Protein AF-A0A6B3FX25-F1 (afdb_monomer)

Sequence (91 aa):
MSEDTRTNEAGHLKTVVQVDDVEAQEVVPGIVRRRLPATAYARGWLIDFAAGTEWPEVDEHATEERYFVLSGEVIDGGERHGPGAYVVFAP

Secondary structure (DSSP, 8-state):
------------S-----GGGSPEEEEETTEEEEEPP--SS---EEEEE-TT---SS----SS-EEEE--SS-EEETTEEE-TT-EEEE--

Mean predicted aligned error: 7.28 Å

pLDDT: mean 88.77, std 16.43, range [39.22, 98.56]

Radius of gyration: 18.34 Å; Cα contacts (8 Å, |Δi|>4): 105; chains: 1; bounding box: 55×46×29 Å

Foldseek 3Di:
DDPDPPPPPPPPPDDDDDQVPFDWDDPDVQKTWGWDDDDPVDTDIDIGHDPPDDDPDDDDDPAKDKDAACADWDADPNDIDGHGDIDIDHD

Solvent-accessible surface area (backbone atoms only — not comparable to full-atom values): 6263 Å² total; per-residue (Å²): 136,85,84,73,87,77,71,82,77,73,68,76,89,70,84,86,79,62,73,90,77,43,71,71,41,75,78,50,94,57,30,36,38,24,75,49,87,63,60,101,87,50,72,53,67,53,72,49,69,40,92,91,62,73,80,94,63,90,88,84,61,92,49,68,45,73,53,67,35,83,64,70,72,49,76,56,99,87,44,81,40,43,56,77,38,74,50,75,45,78,94

Nearest PDB structures (foldseek):
  5z38-assembly1_H  TM=5.461E-01  e=4.496E+00  Escherichia coli O127:H6 str. E2348/69
  5dmb-assembly1_D  TM=5.456E-01  e=6.049E+00  Geobacillus thermodenitrificans
  1vpz-assembly1_B  TM=5.301E-01  e=6.811E+00  Pseudomonas aeruginosa
  2bti-assembly1_A  TM=5.567E-01  e=9.162E+00  Yersinia enterocolitica

Structure (mmCIF, N/CA/C/O backbone):
data_AF-A0A6B3FX25-F1
#
_entry.id   AF-A0A6B3FX25-F1
#
loop_
_atom_site.group_PDB
_atom_site.id
_atom_site.type_symbol
_atom_site.label_atom_id
_atom_site.label_alt_id
_atom_site.label_comp_id
_atom_site.label_asym_id
_atom_site.label_entity_id
_atom_site.label_seq_id
_atom_site.pdbx_PDB_ins_code
_atom_site.Cartn_x
_atom_site.Cartn_y
_atom_site.Cartn_z
_atom_site.occupancy
_atom_site.B_iso_or_equiv
_atom_site.auth_seq_id
_atom_site.auth_comp_id
_atom_site.auth_asym_id
_atom_site.auth_atom_id
_atom_site.pdbx_PDB_model_num
ATOM 1 N N . MET A 1 1 ? 43.054 -30.961 -12.826 1.00 39.22 1 MET A N 1
ATOM 2 C CA . MET A 1 1 ? 42.185 -30.078 -13.624 1.00 39.22 1 MET A CA 1
ATOM 3 C C . MET A 1 1 ? 40.814 -30.158 -12.986 1.00 39.22 1 MET A C 1
ATOM 5 O O . MET A 1 1 ? 40.132 -31.154 -13.173 1.00 39.22 1 MET A O 1
ATOM 9 N N . SER A 1 2 ? 40.521 -29.215 -12.093 1.00 45.66 2 SER A N 1
ATOM 10 C CA . SER A 1 2 ? 39.221 -29.097 -11.433 1.00 45.66 2 SER A CA 1
ATOM 11 C C . SER A 1 2 ? 38.246 -28.439 -12.403 1.00 45.66 2 SER A C 1
ATOM 13 O O . SER A 1 2 ? 38.516 -27.331 -12.852 1.00 4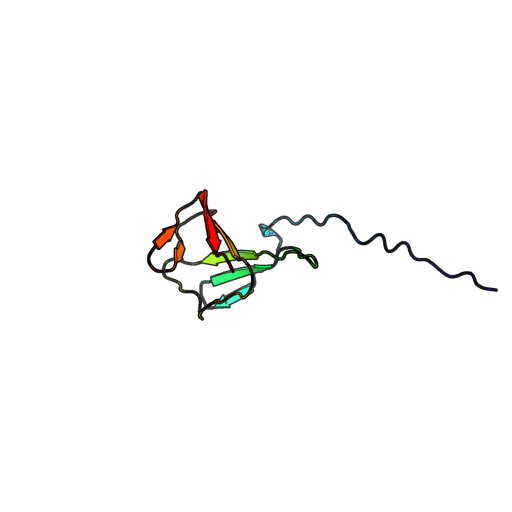5.66 2 SER A O 1
ATOM 15 N N . GLU A 1 3 ? 37.142 -29.109 -12.708 1.00 44.16 3 GLU A N 1
ATOM 16 C CA . GLU A 1 3 ? 35.917 -28.481 -13.211 1.00 44.16 3 GLU A CA 1
ATOM 17 C C . GLU A 1 3 ? 34.937 -28.551 -12.038 1.00 44.16 3 GLU A C 1
ATOM 19 O O . GLU A 1 3 ? 34.405 -29.603 -11.701 1.00 44.16 3 GLU A O 1
A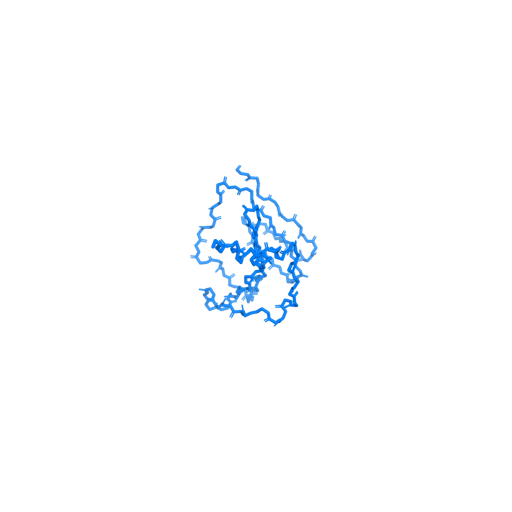TOM 24 N N . ASP A 1 4 ? 35.062 -27.603 -11.121 1.00 42.69 4 ASP A N 1
ATOM 25 C CA . ASP A 1 4 ? 34.305 -26.353 -11.127 1.00 42.69 4 ASP A CA 1
ATOM 26 C C . ASP A 1 4 ? 32.829 -26.620 -10.826 1.00 42.69 4 ASP A C 1
ATOM 28 O O . ASP A 1 4 ? 32.003 -26.966 -11.673 1.00 42.69 4 ASP A O 1
ATOM 32 N N . THR A 1 5 ? 32.565 -26.508 -9.530 1.00 47.25 5 THR A N 1
ATOM 33 C CA . THR A 1 5 ? 31.280 -26.497 -8.859 1.00 47.25 5 THR A CA 1
ATOM 34 C C . THR A 1 5 ? 30.389 -25.424 -9.483 1.00 47.25 5 THR A C 1
ATOM 36 O O . THR A 1 5 ? 30.260 -24.321 -8.959 1.00 47.25 5 THR A O 1
ATOM 39 N N . ARG A 1 6 ? 29.712 -25.736 -10.593 1.00 47.31 6 ARG A N 1
ATOM 40 C CA . ARG A 1 6 ? 28.539 -24.965 -11.016 1.00 47.31 6 ARG A CA 1
ATOM 41 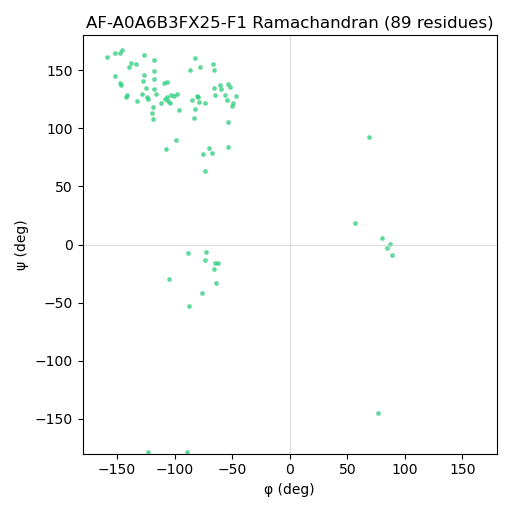C C . ARG A 1 6 ? 27.373 -25.347 -10.115 1.00 47.31 6 ARG A C 1
ATOM 43 O O . ARG A 1 6 ? 26.518 -26.162 -10.457 1.00 47.31 6 ARG A O 1
ATOM 50 N N . THR A 1 7 ? 27.399 -24.778 -8.914 1.00 44.34 7 THR A N 1
ATOM 51 C CA . THR A 1 7 ? 26.255 -24.696 -8.015 1.00 44.34 7 THR A CA 1
ATOM 52 C C . THR A 1 7 ? 25.083 -24.161 -8.824 1.00 44.34 7 THR A C 1
ATOM 54 O O . THR A 1 7 ? 25.165 -23.113 -9.459 1.00 44.34 7 THR A O 1
ATOM 57 N N . ASN A 1 8 ? 24.019 -24.946 -8.853 1.00 44.25 8 ASN A N 1
ATOM 58 C CA . ASN A 1 8 ? 22.782 -24.673 -9.552 1.00 44.25 8 ASN A CA 1
ATOM 59 C C . ASN A 1 8 ? 22.071 -23.475 -8.884 1.00 44.25 8 ASN A C 1
ATOM 61 O O . ASN A 1 8 ? 21.148 -23.668 -8.098 1.00 44.25 8 ASN A O 1
ATOM 65 N N . GLU A 1 9 ? 22.510 -22.239 -9.155 1.00 49.00 9 GLU A N 1
ATOM 66 C CA . GLU A 1 9 ? 21.745 -21.013 -8.881 1.00 49.00 9 GLU A CA 1
ATOM 67 C C . GLU A 1 9 ? 20.598 -20.892 -9.894 1.00 49.00 9 GLU A C 1
ATOM 69 O O . GLU A 1 9 ? 20.511 -19.962 -10.695 1.00 49.00 9 GLU A O 1
ATOM 74 N N . ALA A 1 10 ? 19.674 -21.848 -9.871 1.00 50.47 10 ALA A N 1
ATOM 75 C CA . ALA A 1 10 ? 18.341 -21.583 -10.377 1.00 50.47 10 ALA A CA 1
ATOM 76 C C . ALA A 1 10 ? 17.689 -20.614 -9.379 1.00 50.47 10 ALA A C 1
ATOM 78 O O . ALA A 1 10 ? 17.022 -21.035 -8.432 1.00 50.47 10 ALA A O 1
ATOM 79 N N . GLY A 1 11 ? 17.969 -19.315 -9.538 1.00 58.56 11 GLY A N 1
ATOM 80 C CA . GLY A 1 11 ? 17.319 -18.250 -8.781 1.00 58.56 11 GLY A CA 1
ATOM 81 C C . GLY A 1 11 ? 15.815 -18.501 -8.782 1.00 58.56 11 GLY A C 1
ATOM 82 O O . GLY A 1 11 ? 15.238 -18.780 -9.834 1.00 58.56 11 GLY A O 1
ATOM 83 N N . HIS A 1 12 ? 15.201 -18.505 -7.600 1.00 65.12 12 HIS A N 1
ATOM 84 C CA . HIS A 1 12 ? 13.788 -18.837 -7.444 1.00 65.12 12 HIS A CA 1
ATOM 85 C C . HIS A 1 12 ? 12.946 -17.960 -8.381 1.00 65.12 12 HIS A C 1
ATOM 87 O O . HIS A 1 12 ? 12.746 -16.777 -8.126 1.00 65.12 12 HIS A O 1
ATOM 93 N N . LEU A 1 13 ? 12.438 -18.549 -9.470 1.00 83.06 13 LEU A N 1
ATOM 94 C CA . LEU A 1 13 ? 11.603 -17.850 -10.458 1.00 83.06 13 LEU A CA 1
ATOM 95 C C . LEU A 1 13 ? 10.265 -17.386 -9.861 1.00 83.06 13 LEU A C 1
ATOM 97 O O . LEU A 1 13 ? 9.565 -16.570 -10.455 1.00 83.06 13 LEU A O 1
ATOM 101 N N . LYS A 1 14 ? 9.894 -17.932 -8.699 1.00 88.94 14 LYS A N 1
ATOM 102 C CA . LYS A 1 14 ? 8.663 -17.626 -7.983 1.00 88.94 14 LYS A CA 1
ATOM 103 C C . LYS A 1 14 ? 8.929 -17.580 -6.485 1.00 88.94 14 LYS A C 1
ATOM 105 O O . LYS A 1 14 ? 9.405 -18.556 -5.910 1.00 88.94 14 LYS A O 1
ATOM 110 N N . THR A 1 15 ? 8.502 -16.486 -5.869 1.00 93.38 15 THR A N 1
ATOM 111 C CA . THR A 1 15 ? 8.452 -16.317 -4.415 1.00 93.38 15 THR A CA 1
ATOM 112 C C . THR A 1 15 ? 7.000 -16.111 -4.009 1.00 93.38 15 THR A C 1
ATOM 114 O O . THR A 1 15 ? 6.280 -15.346 -4.647 1.00 93.38 15 THR A O 1
ATOM 117 N N . VAL A 1 16 ? 6.556 -16.814 -2.968 1.00 94.56 16 VAL A N 1
ATOM 118 C CA . VAL A 1 16 ? 5.222 -16.656 -2.378 1.00 94.56 16 VAL A CA 1
ATOM 119 C C . VAL A 1 16 ? 5.402 -16.373 -0.897 1.00 94.56 16 VAL A C 1
ATOM 121 O O . VAL A 1 16 ? 6.186 -17.051 -0.239 1.00 94.56 16 VAL A O 1
ATOM 124 N N . VAL A 1 17 ? 4.663 -15.394 -0.388 1.00 95.75 17 VAL A N 1
ATOM 125 C CA . VAL A 1 17 ? 4.581 -15.075 1.039 1.00 95.75 17 VAL A CA 1
ATOM 126 C C . VAL A 1 17 ? 3.110 -15.053 1.447 1.00 95.75 17 VAL A C 1
ATOM 128 O O . VAL A 1 17 ? 2.261 -14.667 0.642 1.00 95.75 17 VAL A O 1
ATOM 131 N N . GLN A 1 18 ? 2.798 -15.475 2.672 1.00 96.88 18 GLN A N 1
ATOM 132 C CA . GLN A 1 18 ? 1.553 -15.059 3.318 1.00 96.88 18 GLN A CA 1
ATOM 133 C C . GLN A 1 18 ? 1.794 -13.655 3.862 1.00 96.88 18 GLN A C 1
ATOM 135 O O . GLN A 1 18 ? 2.797 -13.426 4.532 1.00 96.88 18 GLN A O 1
ATOM 140 N N . VAL A 1 19 ? 0.931 -12.699 3.526 1.00 94.75 19 VAL A N 1
ATOM 141 C CA . VAL A 1 19 ? 1.196 -11.287 3.846 1.00 94.75 19 VAL A CA 1
ATOM 142 C C . VAL A 1 19 ? 1.234 -11.046 5.354 1.00 94.75 19 VAL A C 1
ATOM 144 O O . VAL A 1 19 ? 2.052 -10.255 5.813 1.00 94.75 19 VAL A O 1
ATOM 147 N N . ASP A 1 20 ? 0.428 -11.782 6.116 1.00 95.25 20 ASP A N 1
ATOM 148 C CA . ASP A 1 20 ? 0.404 -11.698 7.579 1.00 95.25 20 ASP A CA 1
ATOM 149 C C . ASP A 1 20 ? 1.712 -12.180 8.231 1.00 95.25 20 ASP A C 1
ATOM 151 O O . ASP A 1 20 ? 2.028 -11.758 9.342 1.00 95.25 20 ASP A O 1
ATOM 155 N N . ASP A 1 21 ? 2.508 -12.987 7.520 1.00 97.19 21 ASP A N 1
ATOM 156 C CA . ASP A 1 21 ? 3.818 -13.467 7.976 1.00 97.19 21 ASP A CA 1
ATOM 157 C C . ASP A 1 21 ? 4.967 -12.510 7.596 1.00 97.19 21 ASP A C 1
ATOM 159 O O . ASP A 1 21 ? 6.112 -12.713 8.006 1.00 97.19 21 ASP A O 1
ATOM 163 N N . VAL A 1 22 ? 4.703 -11.470 6.792 1.00 97.62 22 VAL A N 1
ATOM 164 C CA . VAL A 1 22 ? 5.712 -10.465 6.430 1.00 97.62 22 VAL A CA 1
ATOM 165 C C . VAL A 1 22 ? 5.849 -9.456 7.566 1.00 97.62 22 VAL A C 1
ATOM 167 O O . VAL A 1 22 ? 4.866 -8.850 7.994 1.00 97.62 22 VAL A O 1
ATOM 170 N N . GLU A 1 23 ? 7.086 -9.233 8.015 1.00 97.06 23 GLU A N 1
ATOM 171 C CA . GLU A 1 23 ? 7.390 -8.273 9.075 1.00 97.06 23 GLU A CA 1
ATOM 172 C C . GLU A 1 23 ? 6.838 -6.877 8.741 1.00 97.06 23 GLU A C 1
ATOM 174 O O . GLU A 1 23 ? 7.123 -6.294 7.688 1.00 97.06 23 GLU A O 1
ATOM 179 N N . ALA A 1 24 ? 6.023 -6.352 9.656 1.00 97.75 24 ALA A N 1
ATOM 180 C CA . ALA A 1 24 ? 5.484 -5.006 9.576 1.00 97.75 24 ALA A CA 1
ATOM 181 C C . ALA A 1 24 ? 6.488 -4.016 10.168 1.00 97.75 24 ALA A C 1
ATOM 183 O O . ALA A 1 24 ? 6.887 -4.136 11.325 1.00 97.75 24 ALA A O 1
ATOM 184 N N . GLN A 1 25 ? 6.863 -3.016 9.378 1.00 98.12 25 GLN A N 1
ATOM 185 C CA . GLN A 1 25 ? 7.725 -1.926 9.810 1.00 98.12 25 GLN A CA 1
ATOM 186 C C . GLN A 1 25 ? 6.895 -0.654 9.976 1.00 98.12 25 GLN A C 1
ATOM 188 O O . GLN A 1 25 ? 6.213 -0.237 9.039 1.00 98.12 25 GLN A O 1
ATOM 193 N N . GLU A 1 26 ? 6.975 -0.021 11.145 1.00 97.69 26 GLU A N 1
ATOM 194 C CA . GLU A 1 26 ? 6.399 1.310 11.345 1.00 97.69 26 GLU A CA 1
ATOM 195 C C . GLU A 1 26 ? 7.137 2.331 10.464 1.00 97.69 26 GLU A C 1
ATOM 197 O O . GLU A 1 26 ? 8.370 2.379 10.447 1.00 97.69 26 GLU A O 1
ATOM 202 N N . VAL A 1 27 ? 6.377 3.108 9.689 1.00 97.38 27 VAL A N 1
ATOM 203 C CA . VAL A 1 27 ? 6.891 4.236 8.896 1.00 97.38 27 VAL A CA 1
ATOM 204 C C . VAL A 1 27 ? 6.894 5.485 9.773 1.00 97.38 27 VAL A C 1
ATOM 206 O O . VAL A 1 27 ? 7.926 6.126 9.951 1.00 97.38 27 VAL A O 1
ATOM 209 N N . VAL A 1 28 ? 5.733 5.768 10.359 1.00 97.25 28 VAL A N 1
ATOM 210 C CA . VAL A 1 28 ? 5.462 6.771 11.394 1.00 97.25 28 VAL A CA 1
ATOM 211 C C . VAL A 1 28 ? 4.342 6.234 12.292 1.00 97.25 28 VAL A C 1
ATOM 213 O O . VAL A 1 28 ? 3.663 5.288 11.880 1.00 97.25 28 VAL A O 1
ATOM 216 N N . PRO A 1 29 ? 4.106 6.800 13.492 1.00 97.94 29 PRO A N 1
ATOM 217 C CA . PRO A 1 29 ? 3.061 6.310 14.387 1.00 97.94 29 PRO A CA 1
ATOM 218 C C . PRO A 1 29 ? 1.706 6.148 13.685 1.00 97.94 29 PRO A C 1
ATOM 220 O O . PRO A 1 29 ? 1.129 7.113 13.186 1.00 97.94 29 PRO A O 1
ATOM 223 N N . GLY A 1 30 ? 1.201 4.912 13.659 1.00 97.94 30 GLY A N 1
ATOM 224 C CA . GLY A 1 30 ? -0.083 4.565 13.041 1.00 97.94 30 GLY A CA 1
ATOM 225 C C . GLY A 1 30 ? -0.037 4.241 11.543 1.00 97.94 30 GLY A C 1
ATOM 226 O O . GLY A 1 30 ? -1.080 3.902 10.993 1.00 97.94 30 GLY A O 1
ATOM 227 N N . ILE A 1 31 ? 1.131 4.278 10.896 1.00 98.50 31 ILE A N 1
ATOM 228 C CA . ILE A 1 31 ? 1.318 3.789 9.524 1.00 98.50 31 ILE A CA 1
ATOM 229 C C . ILE A 1 31 ? 2.343 2.661 9.539 1.00 98.50 31 ILE A C 1
ATOM 231 O O . ILE A 1 31 ? 3.512 2.867 9.879 1.00 98.50 31 ILE A O 1
ATOM 235 N N . VAL A 1 32 ? 1.922 1.467 9.129 1.00 98.31 32 VAL A N 1
ATOM 236 C CA . VAL A 1 32 ? 2.800 0.293 9.045 1.00 98.31 32 VAL A CA 1
ATOM 237 C C . VAL A 1 32 ? 2.898 -0.205 7.614 1.00 98.31 32 VAL A C 1
ATOM 239 O O . VAL A 1 32 ? 1.924 -0.203 6.867 1.00 98.31 32 VAL A O 1
ATOM 242 N N . ARG A 1 33 ? 4.091 -0.652 7.225 1.00 98.12 33 ARG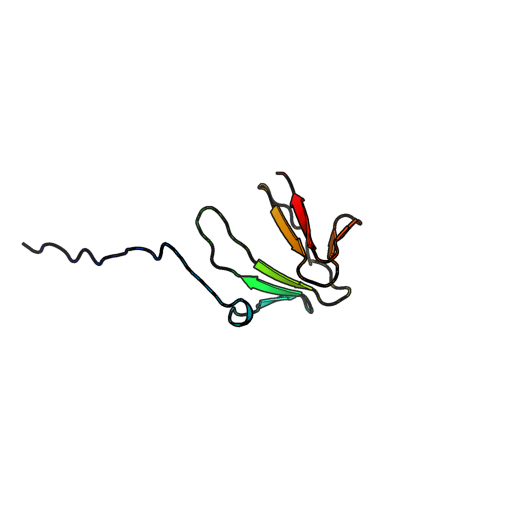 A N 1
ATOM 243 C CA . ARG A 1 33 ? 4.393 -1.126 5.876 1.00 98.12 33 ARG A CA 1
ATOM 244 C C . ARG A 1 33 ? 5.039 -2.502 5.918 1.00 98.12 33 ARG A C 1
ATOM 246 O O . ARG A 1 33 ? 6.059 -2.698 6.577 1.00 98.12 33 ARG A O 1
ATOM 253 N N . ARG A 1 34 ? 4.499 -3.428 5.131 1.00 98.56 34 ARG A N 1
ATOM 254 C CA . ARG A 1 34 ? 5.084 -4.743 4.840 1.00 98.56 34 ARG A CA 1
ATOM 255 C C . ARG A 1 34 ? 5.671 -4.722 3.436 1.00 98.56 34 ARG A C 1
ATOM 257 O O . ARG A 1 34 ? 4.968 -4.433 2.468 1.00 98.56 34 ARG A O 1
ATOM 264 N N . ARG A 1 35 ? 6.971 -5.000 3.313 1.00 97.19 35 ARG A N 1
ATOM 265 C CA . ARG A 1 35 ? 7.668 -5.048 2.016 1.00 97.19 35 ARG A CA 1
ATOM 266 C C . ARG A 1 35 ? 7.438 -6.408 1.365 1.00 97.19 35 ARG A C 1
ATOM 268 O O . ARG A 1 35 ? 7.859 -7.423 1.910 1.00 97.19 35 ARG A O 1
ATOM 275 N N . LEU A 1 36 ? 6.780 -6.427 0.209 1.00 96.50 36 LEU A N 1
ATOM 276 C CA . LEU A 1 36 ? 6.544 -7.659 -0.541 1.00 96.50 36 LEU A CA 1
ATOM 277 C C . LEU A 1 36 ? 7.781 -8.018 -1.385 1.00 96.50 36 LEU A C 1
ATOM 279 O O . LEU A 1 36 ? 8.612 -7.144 -1.658 1.00 96.50 36 LEU A O 1
ATOM 283 N N . PRO A 1 37 ? 7.928 -9.286 -1.817 1.00 95.19 37 PRO A N 1
ATOM 284 C CA . PRO A 1 37 ? 9.004 -9.683 -2.717 1.00 95.19 37 PRO A CA 1
ATOM 285 C C . PRO A 1 37 ? 9.071 -8.791 -3.963 1.00 95.19 37 PRO A C 1
ATOM 287 O O . PRO A 1 37 ? 8.051 -8.500 -4.587 1.00 95.19 37 PRO A O 1
ATOM 290 N N . ALA A 1 38 ? 10.282 -8.381 -4.330 1.00 93.81 38 ALA A N 1
ATOM 291 C CA . ALA A 1 38 ? 10.539 -7.510 -5.469 1.00 93.81 38 ALA A CA 1
ATOM 292 C C . ALA A 1 38 ? 11.416 -8.204 -6.518 1.00 93.81 38 ALA A C 1
ATOM 294 O O . ALA A 1 38 ? 12.155 -9.145 -6.223 1.00 93.81 38 ALA A O 1
ATOM 295 N N . THR A 1 39 ? 11.352 -7.701 -7.746 1.00 92.50 39 THR A N 1
ATOM 296 C CA . THR A 1 39 ? 12.260 -8.048 -8.845 1.00 92.50 39 THR A CA 1
ATOM 297 C C . THR A 1 39 ? 12.930 -6.780 -9.373 1.00 92.50 39 THR A C 1
ATOM 299 O O . THR A 1 39 ? 12.649 -5.679 -8.904 1.00 92.50 39 THR A O 1
ATOM 302 N N . ALA A 1 40 ? 13.772 -6.915 -10.399 1.00 90.62 40 ALA A N 1
ATOM 303 C CA . ALA A 1 40 ? 14.319 -5.765 -11.118 1.00 90.62 40 ALA A CA 1
ATOM 304 C C . ALA A 1 40 ? 13.245 -4.902 -11.817 1.00 90.62 40 ALA A C 1
ATOM 306 O O . ALA A 1 40 ? 13.538 -3.775 -12.199 1.00 90.62 40 ALA A O 1
ATOM 307 N N . TYR A 1 41 ? 12.022 -5.418 -11.991 1.00 88.88 41 TYR A N 1
ATOM 308 C CA . TYR A 1 41 ? 10.958 -4.755 -12.753 1.00 88.88 41 TYR A CA 1
ATOM 309 C C . TYR A 1 41 ? 9.864 -4.142 -11.883 1.00 88.88 41 TYR A C 1
ATOM 311 O O . TYR A 1 41 ? 9.227 -3.179 -12.292 1.00 88.88 41 TYR A O 1
ATOM 319 N N . ALA A 1 42 ? 9.606 -4.720 -10.710 1.00 90.44 42 ALA A N 1
ATOM 320 C CA . ALA A 1 42 ? 8.502 -4.307 -9.857 1.00 90.44 42 ALA A CA 1
ATOM 321 C C . ALA A 1 42 ? 8.802 -4.589 -8.388 1.00 90.44 42 ALA A C 1
ATOM 323 O O . ALA A 1 42 ? 9.412 -5.605 -8.038 1.00 90.44 42 ALA A O 1
ATOM 324 N N . ARG A 1 43 ? 8.309 -3.695 -7.536 1.00 92.69 43 ARG A N 1
ATOM 325 C CA . ARG A 1 43 ? 8.272 -3.825 -6.080 1.00 92.69 43 ARG A CA 1
ATOM 326 C C . ARG A 1 43 ? 6.880 -3.433 -5.599 1.00 92.69 43 ARG A C 1
ATOM 328 O O . ARG A 1 43 ? 6.187 -2.691 -6.287 1.00 92.69 43 ARG A O 1
ATOM 335 N N . GLY A 1 44 ? 6.486 -3.933 -4.438 1.00 94.75 44 GLY A N 1
ATOM 336 C CA . GLY A 1 44 ? 5.183 -3.630 -3.865 1.00 94.75 44 GLY A CA 1
ATOM 337 C C . GLY A 1 44 ? 5.202 -3.703 -2.351 1.00 94.75 44 GLY A C 1
ATOM 338 O O . GLY A 1 44 ? 6.120 -4.259 -1.737 1.00 94.75 44 GLY A O 1
ATOM 339 N N . TRP A 1 45 ? 4.160 -3.141 -1.758 1.00 96.69 45 TRP A N 1
ATOM 340 C CA . TRP A 1 45 ? 3.977 -3.083 -0.319 1.00 96.69 45 TRP A CA 1
ATOM 341 C C . TRP A 1 45 ? 2.515 -3.335 0.031 1.00 96.69 45 TRP A C 1
ATOM 343 O O . TRP A 1 45 ? 1.627 -3.034 -0.763 1.00 96.69 45 TRP A O 1
ATOM 353 N N . LEU A 1 46 ? 2.279 -3.852 1.236 1.00 98.12 46 LEU A N 1
ATOM 354 C CA . LEU A 1 46 ? 1.014 -3.646 1.936 1.00 98.12 46 LEU A CA 1
ATOM 355 C C . LEU A 1 46 ? 1.244 -2.538 2.961 1.00 98.12 46 LEU A C 1
ATOM 357 O O . LEU A 1 46 ? 2.196 -2.626 3.740 1.00 98.12 46 LEU A O 1
ATOM 361 N N . ILE A 1 47 ? 0.397 -1.515 2.956 1.00 98.19 47 ILE A N 1
ATOM 362 C CA . ILE A 1 47 ? 0.476 -0.402 3.899 1.00 98.19 47 ILE A CA 1
ATOM 363 C C . ILE A 1 47 ? -0.862 -0.305 4.622 1.00 98.19 47 ILE A C 1
ATOM 365 O O . ILE A 1 47 ? -1.899 -0.204 3.970 1.00 98.19 47 ILE A O 1
ATOM 369 N N . ASP A 1 48 ? -0.825 -0.333 5.951 1.00 98.19 48 ASP A N 1
ATOM 370 C CA . ASP A 1 48 ? -1.991 -0.053 6.781 1.00 98.19 48 ASP A CA 1
ATOM 371 C C . ASP A 1 48 ? -1.865 1.359 7.349 1.00 98.19 48 ASP A C 1
ATOM 373 O O . ASP A 1 48 ? -0.851 1.706 7.962 1.00 98.19 48 ASP A O 1
ATOM 377 N N . PHE A 1 49 ? -2.920 2.148 7.167 1.00 98.38 49 PHE A N 1
ATOM 378 C CA . PHE A 1 49 ? -3.080 3.470 7.759 1.00 98.38 49 PHE A CA 1
ATOM 379 C C . PHE A 1 49 ? -4.100 3.375 8.892 1.00 98.38 49 PHE A C 1
ATOM 381 O O . PHE A 1 49 ? -5.246 2.967 8.683 1.00 98.38 49 PHE A O 1
ATOM 388 N N . ALA A 1 50 ? -3.716 3.781 10.098 1.00 98.12 50 ALA A N 1
ATOM 389 C CA . ALA A 1 50 ? -4.686 4.058 11.143 1.00 98.12 50 ALA A CA 1
ATOM 390 C C . ALA A 1 50 ? -5.546 5.265 10.736 1.00 98.12 50 ALA A C 1
ATOM 392 O O . ALA A 1 50 ? -5.095 6.170 10.029 1.00 98.12 50 ALA A O 1
ATOM 393 N N . ALA A 1 51 ? -6.798 5.293 11.191 1.00 96.81 51 ALA A N 1
ATOM 394 C CA . ALA A 1 51 ? -7.726 6.361 10.836 1.00 96.81 51 ALA A CA 1
ATOM 395 C C . ALA A 1 51 ? -7.162 7.747 11.203 1.00 96.81 51 ALA A C 1
ATOM 397 O O . ALA A 1 51 ? -6.762 7.979 12.343 1.00 96.81 51 ALA A O 1
ATOM 398 N N . GLY A 1 52 ? -7.161 8.664 10.231 1.00 96.38 52 GLY A N 1
ATOM 399 C CA . GLY A 1 52 ? -6.673 10.035 10.404 1.00 96.38 52 GLY A CA 1
ATOM 400 C C . GLY A 1 52 ? -5.153 10.201 10.330 1.00 96.38 52 GLY A C 1
ATOM 401 O O . GLY A 1 52 ? -4.673 11.303 10.575 1.00 96.38 52 GLY A O 1
ATOM 402 N N . THR A 1 53 ? -4.400 9.144 10.014 1.00 97.81 53 THR A N 1
ATOM 403 C CA . THR A 1 53 ? -2.965 9.267 9.722 1.00 97.81 53 THR A CA 1
ATOM 404 C C . THR A 1 53 ? -2.729 9.801 8.313 1.00 97.81 53 THR A C 1
ATOM 406 O O . THR A 1 53 ? -3.554 9.616 7.420 1.00 97.81 53 THR A O 1
ATOM 409 N N . GLU A 1 54 ? -1.593 10.468 8.130 1.00 96.44 54 GLU A N 1
ATOM 410 C CA . GLU A 1 54 ? -1.170 11.072 6.869 1.00 96.44 54 GLU A CA 1
ATOM 411 C C . GLU A 1 54 ? 0.236 10.578 6.534 1.00 96.44 54 GLU A C 1
ATOM 413 O O . GLU A 1 54 ? 1.073 10.413 7.430 1.00 96.44 54 GLU A O 1
ATOM 418 N N . TRP A 1 55 ? 0.486 10.308 5.252 1.00 96.06 55 TRP A N 1
ATOM 419 C CA . TRP A 1 55 ? 1.822 9.941 4.798 1.00 96.06 55 TRP A CA 1
ATOM 420 C C . TRP A 1 55 ? 2.801 11.088 5.118 1.00 96.06 55 TRP A C 1
ATOM 422 O O . TRP A 1 55 ? 2.459 12.252 4.915 1.00 96.06 55 TRP A O 1
ATOM 432 N N . PRO A 1 56 ? 3.991 10.806 5.677 1.00 94.06 56 PRO A N 1
ATOM 433 C CA . PRO A 1 56 ? 4.787 11.832 6.357 1.00 94.06 56 PRO A CA 1
ATOM 434 C C . PRO A 1 56 ? 5.466 12.844 5.428 1.00 94.06 56 PRO A C 1
ATOM 436 O O . PRO A 1 56 ? 5.983 13.856 5.900 1.00 94.06 56 PRO A O 1
ATOM 439 N N . GLU A 1 57 ? 5.515 12.561 4.132 1.00 92.25 57 GLU A N 1
ATOM 440 C CA . GLU A 1 57 ? 6.194 13.374 3.131 1.00 92.25 57 GLU A CA 1
ATOM 441 C C . GLU A 1 57 ? 5.444 13.328 1.801 1.00 92.25 57 GLU A C 1
ATOM 443 O O . GLU A 1 57 ? 4.546 12.513 1.612 1.00 92.25 57 GLU A O 1
ATOM 448 N N . VAL A 1 58 ? 5.798 14.214 0.874 1.00 89.50 58 VAL A N 1
ATOM 449 C CA . VAL A 1 58 ? 5.284 14.127 -0.495 1.00 89.50 58 VAL A CA 1
ATOM 450 C C . VAL A 1 58 ? 5.979 12.954 -1.189 1.00 89.50 58 VAL A C 1
ATOM 452 O O . VAL A 1 58 ? 7.207 12.936 -1.268 1.00 89.50 58 VAL A O 1
ATOM 455 N N . ASP A 1 59 ? 5.203 11.989 -1.680 1.00 86.06 59 ASP A N 1
ATOM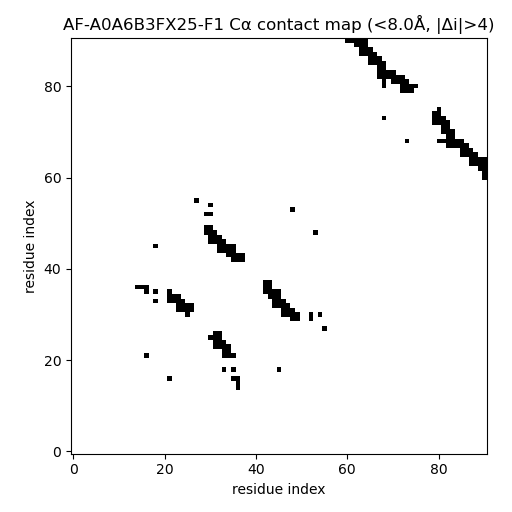 456 C CA . ASP A 1 59 ? 5.711 10.798 -2.368 1.00 86.06 59 ASP A CA 1
ATOM 457 C C . ASP A 1 59 ? 5.618 10.989 -3.890 1.00 86.06 59 ASP A C 1
ATOM 459 O O . ASP A 1 59 ? 4.594 10.720 -4.511 1.00 86.06 59 ASP A O 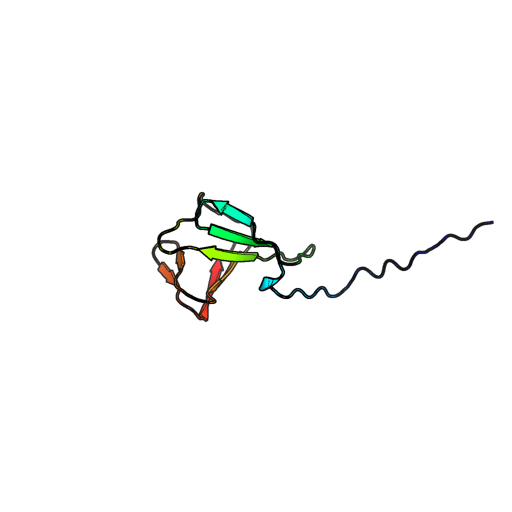1
ATOM 463 N N . GLU A 1 60 ? 6.675 11.540 -4.493 1.00 86.12 60 GLU A N 1
ATOM 464 C CA . GLU A 1 60 ? 6.771 11.727 -5.946 1.00 86.12 60 GLU A CA 1
ATOM 465 C C . GLU A 1 60 ? 7.575 10.596 -6.592 1.00 86.12 60 GLU A C 1
ATOM 467 O O . GLU A 1 60 ? 8.722 10.325 -6.221 1.00 86.12 60 GLU A O 1
ATOM 472 N N . HIS A 1 61 ? 7.013 9.990 -7.641 1.00 83.94 61 HIS A N 1
ATOM 473 C CA . HIS A 1 61 ? 7.668 8.927 -8.400 1.00 83.94 61 HIS A CA 1
ATOM 474 C C . HIS A 1 61 ? 7.920 9.366 -9.842 1.00 83.94 61 HIS A C 1
ATOM 476 O O . HIS A 1 61 ? 7.014 9.788 -10.546 1.00 83.94 61 HIS A O 1
ATOM 482 N N . ALA A 1 62 ? 9.158 9.198 -10.320 1.00 87.75 62 ALA A N 1
ATOM 483 C CA . ALA A 1 62 ? 9.513 9.421 -11.733 1.00 87.75 62 ALA A CA 1
ATOM 484 C C . ALA A 1 62 ? 8.979 8.322 -12.675 1.00 87.75 62 ALA A C 1
ATOM 486 O O . ALA A 1 62 ? 9.167 8.370 -13.891 1.00 87.75 62 ALA A O 1
ATOM 487 N N . THR A 1 63 ? 8.406 7.272 -12.096 1.00 88.38 63 THR A N 1
ATOM 488 C CA . THR A 1 63 ? 7.823 6.130 -12.788 1.00 88.38 63 THR A CA 1
ATOM 489 C C . THR A 1 63 ? 6.403 5.946 -12.298 1.00 88.38 63 THR A C 1
ATOM 491 O O . THR A 1 63 ? 6.059 6.412 -11.220 1.00 88.38 63 THR A O 1
ATOM 494 N N . GLU A 1 64 ? 5.616 5.194 -13.055 1.00 91.62 64 GLU A N 1
ATOM 495 C CA . GLU A 1 64 ? 4.241 4.886 -12.684 1.00 91.62 64 GLU A CA 1
ATOM 496 C C . GLU A 1 64 ? 4.135 4.284 -11.271 1.00 91.62 64 GLU A C 1
ATOM 498 O O . GLU A 1 64 ? 4.913 3.398 -10.893 1.00 91.62 64 GLU A O 1
ATOM 503 N N . GLU A 1 65 ? 3.129 4.737 -10.527 1.00 92.94 65 GLU A N 1
ATOM 504 C CA . GLU A 1 65 ? 2.704 4.158 -9.259 1.00 92.94 65 GLU A CA 1
ATOM 505 C C . GLU A 1 65 ? 1.261 3.654 -9.370 1.00 92.94 65 GLU A C 1
ATOM 507 O O . GLU A 1 65 ? 0.439 4.172 -10.125 1.00 92.94 65 GLU A O 1
ATOM 512 N N . ARG A 1 66 ? 0.944 2.597 -8.621 1.00 95.44 66 ARG A N 1
ATOM 513 C CA . ARG A 1 66 ? -0.388 1.997 -8.583 1.00 95.44 66 ARG A CA 1
ATOM 514 C C . ARG A 1 66 ? -0.681 1.433 -7.200 1.00 95.44 66 ARG A C 1
ATOM 516 O O . ARG A 1 66 ? 0.166 0.745 -6.628 1.00 95.44 66 ARG A O 1
ATOM 523 N N . TYR A 1 67 ? -1.901 1.628 -6.709 1.00 96.44 67 TYR A N 1
ATOM 524 C CA . TYR A 1 67 ? -2.365 0.987 -5.479 1.00 96.44 67 TYR A CA 1
ATOM 525 C C . TYR A 1 67 ? -3.801 0.475 -5.589 1.00 96.44 67 TYR A C 1
ATOM 527 O O .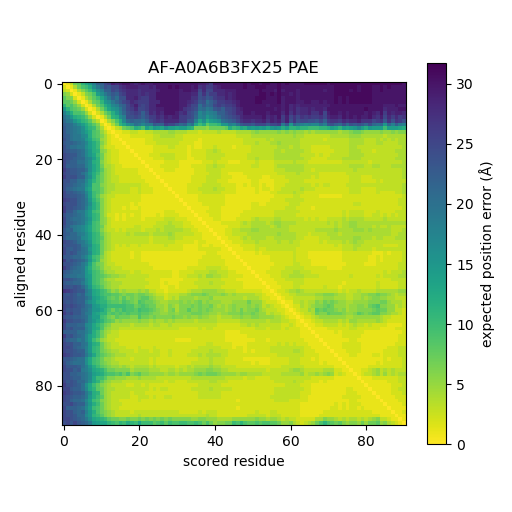 TYR A 1 67 ? -4.603 0.931 -6.402 1.00 96.44 67 TYR A O 1
ATOM 535 N N . PHE A 1 68 ? -4.116 -0.515 -4.755 1.00 98.00 68 PHE A N 1
ATOM 536 C CA . PHE A 1 68 ? -5.449 -1.092 -4.619 1.00 98.00 68 PHE A CA 1
ATOM 537 C C . PHE A 1 68 ? -5.898 -0.993 -3.164 1.00 98.00 68 PHE A C 1
ATOM 539 O O . PHE A 1 68 ? -5.192 -1.460 -2.268 1.00 98.00 68 PHE A O 1
ATOM 546 N N . VAL A 1 69 ? -7.077 -0.423 -2.924 1.00 98.44 69 VAL A N 1
ATOM 547 C CA . VAL A 1 69 ? -7.614 -0.286 -1.566 1.00 98.44 69 VAL A CA 1
ATOM 548 C C . VAL A 1 69 ? -8.296 -1.592 -1.161 1.00 98.44 69 VAL A C 1
ATOM 550 O O . VAL A 1 69 ? -9.362 -1.940 -1.671 1.00 98.44 69 VAL A O 1
ATOM 553 N N . LEU A 1 70 ? -7.680 -2.324 -0.229 1.00 98.06 70 LEU A N 1
ATOM 554 C CA . LEU A 1 70 ? -8.217 -3.588 0.293 1.00 98.06 70 LEU A CA 1
ATOM 555 C C . LEU A 1 70 ? -9.375 -3.366 1.275 1.00 98.06 70 LEU A C 1
ATOM 557 O O . LEU A 1 70 ? -10.374 -4.083 1.235 1.00 98.06 70 LEU A O 1
ATOM 561 N N . SER A 1 71 ? -9.246 -2.374 2.155 1.00 98.00 71 SER A N 1
ATOM 562 C CA . SER A 1 71 ? -10.227 -2.045 3.191 1.00 98.00 71 SER A CA 1
ATOM 563 C C . SER A 1 71 ? -10.058 -0.606 3.670 1.00 98.00 71 SER A C 1
ATOM 565 O O . SER A 1 71 ? -8.981 -0.037 3.519 1.00 98.00 71 SER A O 1
ATOM 567 N N . GLY A 1 72 ? -11.090 -0.045 4.304 1.00 97.50 72 GLY A N 1
ATOM 568 C CA . GLY A 1 72 ? -11.054 1.330 4.805 1.00 97.50 72 GLY A CA 1
ATOM 569 C C . GLY A 1 72 ? -11.224 2.361 3.690 1.00 97.50 72 GLY A C 1
ATOM 570 O O . GLY A 1 72 ? -11.991 2.141 2.756 1.00 97.50 72 GLY A O 1
ATOM 571 N N . GLU A 1 73 ? -10.543 3.495 3.815 1.00 97.31 73 GLU A N 1
ATOM 572 C CA . GLU A 1 73 ? -10.575 4.602 2.859 1.00 97.31 73 GLU A CA 1
ATOM 573 C C . GLU A 1 73 ? -9.202 5.280 2.832 1.00 97.31 73 GLU A C 1
ATOM 575 O O . GLU A 1 73 ? -8.611 5.507 3.888 1.00 97.31 73 GLU A O 1
ATOM 580 N N . VAL A 1 74 ? -8.719 5.609 1.635 1.00 97.44 74 VAL A N 1
ATOM 581 C CA . VAL A 1 74 ? -7.536 6.451 1.415 1.00 97.44 74 VAL A CA 1
ATOM 582 C C . VAL A 1 74 ? -8.003 7.793 0.863 1.00 97.44 74 VAL A C 1
ATOM 584 O O . VAL A 1 74 ? -8.917 7.837 0.038 1.00 97.44 74 VAL A O 1
ATOM 587 N N . ILE A 1 75 ? -7.396 8.881 1.335 1.00 96.69 75 ILE A N 1
ATOM 588 C CA . ILE A 1 75 ? -7.615 10.224 0.797 1.00 96.69 75 ILE A CA 1
ATOM 589 C C . ILE A 1 75 ? -6.323 10.663 0.126 1.00 96.69 75 ILE A C 1
ATOM 591 O O . ILE A 1 75 ? -5.292 10.721 0.789 1.00 96.69 75 ILE A O 1
ATOM 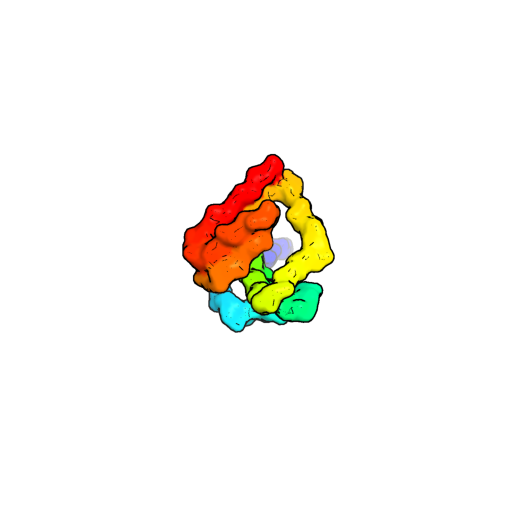595 N N . ASP A 1 76 ? -6.393 10.975 -1.161 1.00 93.88 76 ASP A N 1
ATOM 596 C CA . ASP A 1 76 ? -5.228 11.308 -1.975 1.00 93.88 76 ASP A CA 1
ATOM 597 C C . ASP A 1 76 ? -5.584 12.430 -2.952 1.00 93.88 76 ASP A C 1
ATOM 599 O O . ASP A 1 76 ? -6.629 12.393 -3.599 1.00 93.88 76 ASP A O 1
ATOM 603 N N . GLY A 1 77 ? -4.798 13.507 -2.971 1.00 89.38 77 GLY A N 1
ATOM 604 C CA . GLY A 1 77 ? -5.126 14.707 -3.755 1.00 89.38 77 GLY A CA 1
ATOM 605 C C . GLY A 1 77 ? -6.496 15.339 -3.434 1.00 89.38 77 GLY A C 1
ATOM 606 O O . GLY A 1 77 ? -7.027 16.099 -4.240 1.00 89.38 77 GLY A O 1
ATOM 607 N N . GLY A 1 78 ? -7.089 15.028 -2.273 1.00 92.12 78 GLY A N 1
ATOM 608 C CA . GLY A 1 78 ? -8.449 15.438 -1.892 1.00 92.12 78 GLY A CA 1
ATOM 609 C C . GLY A 1 78 ? -9.567 14.525 -2.414 1.00 92.12 78 GLY A C 1
ATOM 610 O O . GLY A 1 78 ? -10.733 14.727 -2.061 1.00 92.12 78 GLY A O 1
ATOM 611 N N . GLU A 1 79 ? -9.235 13.506 -3.203 1.00 96.38 79 GLU A N 1
ATOM 612 C CA . GLU A 1 79 ? -10.160 12.462 -3.629 1.00 96.38 79 GLU A CA 1
ATOM 613 C C . GLU A 1 79 ? -10.227 11.334 -2.597 1.00 96.38 79 GLU A C 1
ATOM 615 O O . GLU A 1 79 ? -9.281 11.079 -1.857 1.00 96.38 79 GLU A O 1
ATOM 620 N N . ARG A 1 80 ? -11.384 10.672 -2.514 1.00 97.44 80 ARG A N 1
ATOM 621 C CA . ARG A 1 80 ? -11.638 9.576 -1.571 1.00 97.44 80 ARG A CA 1
ATOM 622 C C . ARG A 1 80 ? -11.698 8.253 -2.323 1.00 97.44 80 ARG A C 1
ATOM 624 O O . ARG A 1 80 ? -12.527 8.089 -3.221 1.00 97.44 80 ARG A O 1
ATOM 631 N N . HIS A 1 81 ? -10.884 7.293 -1.905 1.00 98.25 81 HIS A N 1
ATOM 632 C CA . HIS A 1 81 ? -10.776 5.972 -2.514 1.00 98.25 81 HIS A CA 1
ATOM 633 C C . HIS A 1 81 ? -11.156 4.891 -1.493 1.00 98.25 81 HIS A C 1
ATOM 635 O O . HIS A 1 81 ? -10.428 4.628 -0.536 1.00 98.25 81 HIS A O 1
ATOM 641 N N . GLY A 1 82 ? -12.329 4.280 -1.682 1.00 98.25 82 GLY A N 1
ATOM 642 C CA . GLY A 1 82 ? -12.831 3.181 -0.849 1.00 98.25 82 GLY A CA 1
ATOM 643 C C . GLY A 1 82 ? -12.396 1.791 -1.337 1.00 98.25 82 GLY A C 1
ATOM 644 O O . GLY A 1 82 ? -11.703 1.681 -2.351 1.00 98.25 82 GLY A O 1
ATOM 645 N N . PRO A 1 83 ? -12.826 0.707 -0.664 1.00 98.56 83 PRO A N 1
ATOM 646 C CA . PRO A 1 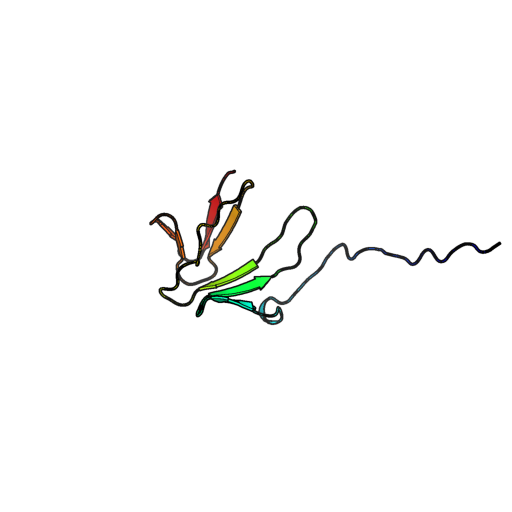83 ? -12.400 -0.650 -0.990 1.00 98.56 83 PRO A CA 1
ATOM 647 C C . PRO A 1 83 ? -12.780 -1.045 -2.419 1.00 98.56 83 PRO A C 1
ATOM 649 O O . PRO A 1 83 ? -13.895 -0.782 -2.870 1.00 98.56 83 PRO A O 1
ATOM 652 N N . GLY A 1 84 ? -11.856 -1.693 -3.126 1.00 98.38 84 GLY A N 1
ATOM 653 C CA . GLY A 1 84 ? -12.021 -2.041 -4.537 1.00 98.38 84 GLY A CA 1
ATOM 654 C C . GLY A 1 84 ? -11.549 -0.963 -5.515 1.00 98.38 84 GLY A C 1
ATOM 655 O O . GLY A 1 84 ? -11.464 -1.243 -6.711 1.00 98.38 84 GLY A O 1
ATOM 656 N N . ALA A 1 85 ? -11.212 0.240 -5.039 1.00 98.38 85 ALA A N 1
ATOM 657 C CA . ALA A 1 85 ? -10.582 1.253 -5.875 1.00 98.38 85 ALA A CA 1
ATOM 658 C C . ALA A 1 85 ? -9.180 0.800 -6.305 1.00 98.38 85 ALA A C 1
ATOM 660 O O . ALA A 1 85 ? -8.389 0.317 -5.491 1.00 98.38 85 ALA A O 1
ATOM 661 N N . TYR A 1 86 ? -8.886 0.987 -7.589 1.00 97.94 86 TYR A N 1
ATOM 662 C CA . TYR A 1 86 ? -7.571 0.789 -8.181 1.00 97.94 86 TYR A CA 1
ATOM 663 C C . TYR A 1 86 ? -7.105 2.116 -8.769 1.00 97.94 86 TYR A C 1
ATOM 665 O O . TYR A 1 86 ? -7.719 2.615 -9.713 1.00 97.94 86 TYR A O 1
ATOM 673 N N . VAL A 1 87 ? -6.059 2.692 -8.187 1.00 96.75 87 VAL A N 1
ATOM 674 C CA . VAL A 1 87 ? -5.535 4.014 -8.544 1.00 96.75 87 VAL A CA 1
ATOM 675 C C . VAL A 1 87 ? -4.224 3.838 -9.297 1.00 96.75 87 VAL A C 1
ATOM 677 O O . VAL A 1 87 ? -3.431 2.952 -8.971 1.00 96.75 87 VAL A O 1
ATOM 680 N N . VAL A 1 88 ? -4.026 4.656 -10.330 1.00 95.56 88 VAL A N 1
ATOM 681 C CA . VAL A 1 88 ? -2.823 4.663 -11.165 1.00 95.56 88 VAL A CA 1
ATOM 682 C C . VAL A 1 88 ? -2.352 6.103 -11.321 1.00 95.56 88 VAL A C 1
ATOM 684 O O . VAL A 1 88 ? -3.096 6.939 -11.834 1.00 95.56 88 VAL A O 1
ATOM 687 N N . PHE A 1 89 ? -1.107 6.358 -10.941 1.00 91.69 89 PHE A N 1
ATOM 688 C CA . PHE A 1 89 ? -0.378 7.574 -11.270 1.00 91.69 89 PHE A CA 1
ATOM 689 C C . PHE A 1 89 ? 0.467 7.303 -12.500 1.00 91.69 89 PHE A C 1
ATOM 691 O O . PHE A 1 89 ? 1.362 6.457 -12.480 1.00 91.69 89 PHE A O 1
ATOM 698 N N . ALA A 1 90 ? 0.158 8.003 -13.588 1.00 89.88 90 ALA A N 1
ATOM 699 C CA . ALA A 1 90 ? 1.040 8.025 -14.744 1.00 89.88 90 ALA A CA 1
ATOM 700 C C . ALA A 1 90 ? 2.365 8.739 -14.384 1.00 89.88 90 ALA A C 1
ATOM 702 O O . ALA A 1 90 ? 2.358 9.554 -13.462 1.00 89.88 90 ALA A O 1
ATOM 703 N N . PRO A 1 91 ? 3.473 8.437 -15.088 1.00 85.25 91 PRO A N 1
ATOM 704 C CA . PRO A 1 91 ? 4.754 9.122 -14.896 1.00 85.25 91 PRO A CA 1
ATOM 705 C C . PRO A 1 91 ? 4.691 10.638 -15.115 1.00 85.25 91 PRO A C 1
ATOM 707 O O . PRO A 1 91 ? 3.861 11.085 -15.945 1.00 85.25 91 PRO A O 1
#